Protein AF-A0A6I3SCL0-F1 (afdb_monomer_lite)

pLDDT: mean 85.82, std 5.89, range [57.75, 93.19]

Sequence (77 aa):
MSDLMKVELTFYSKDPNTPNSIVQIVEIEKDTFGSLMRRIDTQMRSKRPITIEDGNGNIVTIVDSGVYSSVSTRKLV

Organism: Heliobacterium mobile (NCBI:txid28064)

Radius of gyration: 12.37 Å; chains: 1; bounding box: 31×18×35 Å

Structure (mmCIF, N/CA/C/O backbone):
data_AF-A0A6I3SCL0-F1
#
_entry.id   AF-A0A6I3SCL0-F1
#
loop_
_atom_site.group_PDB
_atom_site.id
_atom_site.type_symbol
_atom_site.label_atom_id
_atom_site.label_alt_id
_atom_site.label_comp_id
_atom_site.label_asym_id
_atom_site.label_entity_id
_atom_site.label_seq_id
_atom_site.pdbx_PDB_ins_code
_atom_site.Cartn_x
_atom_site.Cartn_y
_atom_site.Cartn_z
_atom_site.occupancy
_atom_site.B_iso_or_equiv
_atom_site.auth_seq_id
_atom_site.auth_comp_id
_atom_site.auth_asym_id
_atom_site.auth_atom_id
_atom_site.pdbx_PDB_model_num
ATOM 1 N N . MET A 1 1 ? -17.554 -4.383 18.292 1.00 57.75 1 MET A N 1
ATOM 2 C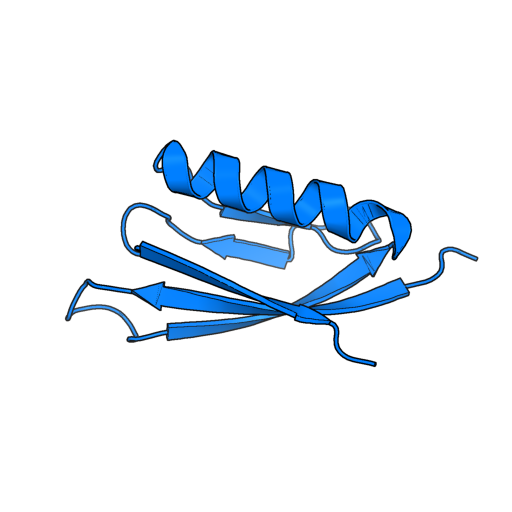 CA . MET A 1 1 ? -17.454 -4.664 16.846 1.00 57.75 1 MET A CA 1
ATOM 3 C C . MET A 1 1 ? -16.506 -3.630 16.278 1.00 57.75 1 MET A C 1
ATOM 5 O O . MET A 1 1 ? -16.816 -2.455 16.427 1.00 57.75 1 MET A O 1
ATOM 9 N N . SER A 1 2 ? -15.352 -4.036 15.742 1.00 72.12 2 SER A N 1
ATOM 10 C CA . SER A 1 2 ? -14.477 -3.115 15.003 1.00 72.12 2 SER A CA 1
ATOM 11 C C . SER A 1 2 ? -15.193 -2.697 13.721 1.00 72.12 2 SER A C 1
ATOM 13 O O . SER A 1 2 ? -15.747 -3.545 13.020 1.00 72.12 2 SER A O 1
ATOM 15 N N . ASP A 1 3 ? -15.243 -1.395 13.454 1.00 88.44 3 ASP A N 1
ATOM 16 C CA . ASP A 1 3 ? -15.877 -0.855 12.257 1.00 88.44 3 ASP A CA 1
ATOM 17 C C . ASP A 1 3 ? -14.856 -0.886 11.112 1.00 88.44 3 ASP A C 1
ATOM 19 O O . ASP A 1 3 ? -13.860 -0.154 11.114 1.00 88.44 3 ASP A O 1
ATOM 23 N N . LEU A 1 4 ? -15.065 -1.808 10.173 1.00 90.25 4 LEU A N 1
ATOM 24 C CA . LEU A 1 4 ? -14.155 -2.051 9.061 1.00 90.25 4 LEU A CA 1
ATOM 25 C C . LEU A 1 4 ? -14.479 -1.133 7.877 1.00 90.25 4 LEU A C 1
ATOM 27 O O . LEU A 1 4 ? -15.622 -0.728 7.654 1.00 90.25 4 LEU A O 1
ATOM 31 N N . MET A 1 5 ? -13.457 -0.799 7.096 1.00 90.69 5 MET A N 1
ATOM 32 C CA . MET A 1 5 ? -13.598 -0.076 5.839 1.00 90.69 5 MET A CA 1
ATOM 33 C C . MET A 1 5 ? -12.705 -0.654 4.755 1.00 90.69 5 MET A C 1
ATOM 35 O O . MET A 1 5 ? -11.582 -1.084 5.016 1.00 90.69 5 MET A O 1
ATOM 39 N N . LYS A 1 6 ? -13.179 -0.577 3.512 1.00 92.56 6 LYS A N 1
ATOM 40 C CA . LYS A 1 6 ? -12.394 -0.958 2.343 1.00 92.56 6 LYS A CA 1
ATOM 41 C C . LYS A 1 6 ? -11.605 0.233 1.815 1.00 92.56 6 LYS A C 1
ATOM 43 O O . LYS A 1 6 ? -12.110 1.349 1.683 1.00 92.56 6 LYS A O 1
ATOM 48 N N . VAL A 1 7 ? -10.347 -0.019 1.495 1.00 92.50 7 VAL A N 1
ATOM 49 C CA . VAL A 1 7 ? -9.418 0.952 0.928 1.00 92.50 7 VAL A CA 1
ATOM 50 C C . VAL A 1 7 ? -8.816 0.354 -0.328 1.00 92.50 7 VAL A C 1
ATOM 52 O O . VAL A 1 7 ? -8.319 -0.767 -0.313 1.00 92.50 7 VAL A O 1
ATOM 55 N N . GLU A 1 8 ? -8.858 1.118 -1.410 1.00 93.19 8 GLU A N 1
ATOM 56 C CA . GLU A 1 8 ? -8.151 0.823 -2.647 1.00 93.19 8 GLU A CA 1
ATOM 57 C C . GLU A 1 8 ? -6.794 1.534 -2.634 1.00 93.19 8 GLU A C 1
ATOM 59 O O . GLU A 1 8 ? -6.710 2.737 -2.367 1.00 93.19 8 GLU A O 1
ATOM 64 N N . LEU A 1 9 ? -5.738 0.777 -2.910 1.00 91.19 9 LEU A N 1
ATOM 65 C CA . LEU A 1 9 ? -4.355 1.219 -3.002 1.00 91.19 9 LEU A CA 1
ATOM 66 C C . LEU A 1 9 ? -3.849 0.927 -4.410 1.00 91.19 9 LEU A C 1
ATOM 68 O O . LEU A 1 9 ? -3.756 -0.232 -4.807 1.00 91.19 9 LEU A O 1
ATOM 72 N N . THR A 1 10 ? -3.499 1.974 -5.150 1.00 91.56 10 THR A N 1
ATOM 73 C CA . THR A 1 10 ? -2.956 1.856 -6.504 1.00 91.56 10 THR A CA 1
ATOM 74 C C . THR A 1 10 ? -1.492 2.257 -6.503 1.00 91.56 10 THR A C 1
ATOM 76 O O . THR A 1 10 ? -1.162 3.429 -6.313 1.00 91.56 10 THR A O 1
ATOM 79 N N . PHE A 1 11 ? -0.615 1.286 -6.724 1.00 89.50 11 PHE A N 1
ATOM 80 C CA . PHE A 1 11 ? 0.830 1.460 -6.819 1.00 89.50 11 PHE A CA 1
ATOM 81 C C . PHE A 1 11 ? 1.211 1.708 -8.270 1.00 89.50 11 PHE A C 1
ATOM 83 O O . PHE A 1 11 ? 0.860 0.895 -9.116 1.00 89.50 11 PHE A O 1
ATOM 90 N N . TYR A 1 12 ? 1.938 2.784 -8.567 1.00 88.75 12 TYR A N 1
ATOM 91 C CA . TYR A 1 12 ? 2.367 3.111 -9.932 1.00 88.75 12 TYR A CA 1
ATOM 92 C C . TYR A 1 12 ? 3.856 2.856 -10.114 1.00 88.75 12 TYR A C 1
ATOM 94 O O . TYR A 1 12 ? 4.692 3.464 -9.433 1.00 88.75 12 TYR A O 1
ATOM 102 N N . SER A 1 13 ? 4.190 1.975 -11.050 1.00 87.75 13 SER A N 1
ATOM 103 C CA . SER A 1 13 ? 5.572 1.672 -11.399 1.00 87.75 13 SER A CA 1
ATOM 104 C C . SER A 1 13 ? 6.109 2.654 -12.437 1.00 87.75 13 SER A C 1
ATOM 106 O O . SER A 1 13 ? 5.368 3.182 -13.267 1.00 87.75 13 SER A O 1
ATOM 108 N N . LYS A 1 14 ? 7.419 2.904 -12.381 1.00 79.88 14 LYS A N 1
ATOM 109 C CA . LYS A 1 14 ? 8.175 3.542 -13.473 1.00 79.88 14 LYS A CA 1
ATOM 110 C C . LYS A 1 14 ? 9.070 2.545 -14.210 1.00 79.88 14 LYS A C 1
ATOM 112 O O . LYS A 1 14 ? 9.724 2.932 -15.174 1.00 79.88 14 LYS A O 1
ATOM 117 N N . ASP A 1 15 ? 9.122 1.299 -13.744 1.00 83.31 15 ASP A N 1
ATOM 118 C CA . ASP A 1 15 ? 9.918 0.243 -14.353 1.00 83.31 15 ASP A CA 1
ATOM 119 C C . ASP A 1 15 ? 9.142 -0.386 -15.525 1.00 83.31 15 ASP A C 1
ATOM 121 O O . ASP A 1 15 ? 8.086 -0.987 -15.295 1.00 83.31 15 ASP A O 1
ATOM 125 N N . PRO A 1 16 ? 9.659 -0.287 -16.766 1.00 80.25 16 PRO A N 1
ATOM 126 C CA . PRO A 1 16 ? 9.013 -0.840 -17.957 1.00 80.25 16 PRO A CA 1
ATOM 127 C C . PRO A 1 16 ? 8.881 -2.372 -17.938 1.00 80.25 16 PRO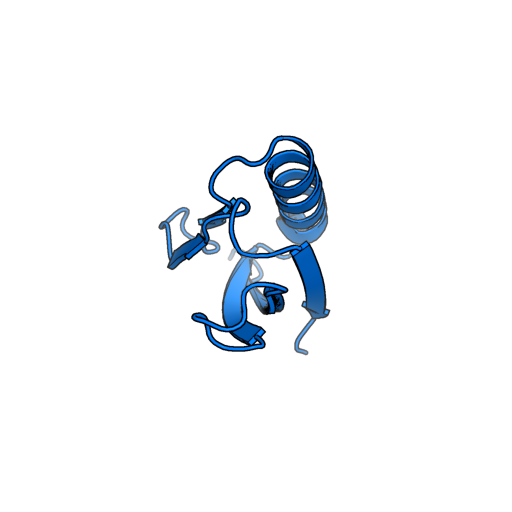 A C 1
ATOM 129 O O . PRO A 1 16 ? 8.122 -2.917 -18.735 1.00 80.25 16 PRO A O 1
ATOM 132 N N . ASN A 1 17 ? 9.600 -3.072 -17.054 1.00 84.44 17 ASN A N 1
ATOM 133 C CA . ASN A 1 17 ? 9.527 -4.529 -16.902 1.00 84.44 17 ASN A CA 1
ATOM 134 C C . ASN A 1 17 ? 8.471 -4.981 -15.887 1.00 84.44 17 ASN A C 1
ATOM 136 O O . ASN A 1 17 ? 8.309 -6.179 -15.654 1.00 84.44 17 ASN A O 1
ATOM 140 N N . THR A 1 18 ? 7.758 -4.044 -15.265 1.00 77.88 18 THR A N 1
ATOM 141 C CA . THR A 1 18 ? 6.714 -4.338 -14.279 1.00 77.88 18 THR A CA 1
ATOM 142 C C . THR A 1 18 ? 5.382 -3.740 -14.716 1.00 77.88 18 THR A C 1
ATOM 144 O O . THR A 1 18 ? 5.371 -2.793 -15.503 1.00 77.88 18 THR A O 1
ATOM 147 N N . PRO A 1 19 ? 4.241 -4.275 -14.242 1.00 81.69 19 PRO A N 1
ATOM 148 C CA . PRO A 1 19 ? 2.948 -3.674 -14.529 1.00 81.69 19 PRO A CA 1
ATOM 149 C C . PRO A 1 19 ? 2.952 -2.183 -14.183 1.00 81.69 19 PRO A C 1
ATOM 151 O O . PRO A 1 19 ? 3.376 -1.794 -13.093 1.00 81.69 19 PRO A O 1
ATOM 154 N N . ASN A 1 20 ? 2.439 -1.357 -15.101 1.00 83.81 20 ASN A N 1
ATOM 155 C CA . ASN A 1 20 ? 2.358 0.097 -14.921 1.00 83.81 20 ASN A CA 1
ATOM 156 C C . ASN A 1 20 ? 1.683 0.475 -13.597 1.00 83.81 20 ASN A C 1
ATOM 158 O O . ASN A 1 20 ? 2.038 1.480 -12.977 1.00 83.81 20 ASN A O 1
ATOM 162 N N . SER A 1 21 ? 0.726 -0.342 -13.153 1.00 87.81 21 SER A N 1
ATOM 163 C CA . SER A 1 21 ? 0.180 -0.253 -11.812 1.00 87.81 21 SER A CA 1
ATOM 164 C C . SER A 1 21 ? -0.292 -1.593 -11.252 1.00 87.81 21 SER A C 1
ATOM 166 O O . SER A 1 21 ? -0.638 -2.514 -11.992 1.00 87.81 21 SER A O 1
ATOM 168 N N . ILE A 1 22 ? -0.332 -1.673 -9.921 1.00 88.00 22 ILE A N 1
ATOM 169 C CA . ILE A 1 22 ? -1.024 -2.723 -9.166 1.00 88.00 22 ILE A CA 1
ATOM 170 C C . ILE A 1 22 ? -2.117 -2.066 -8.334 1.00 88.00 22 ILE A C 1
ATOM 172 O O . ILE A 1 22 ? -1.864 -1.061 -7.672 1.00 88.00 22 ILE A O 1
ATOM 176 N N . VAL A 1 23 ? -3.313 -2.652 -8.349 1.00 89.25 23 VAL A N 1
ATOM 177 C CA . VAL A 1 23 ? -4.432 -2.250 -7.492 1.00 89.25 23 VAL A CA 1
ATOM 178 C C . VAL A 1 23 ? -4.616 -3.299 -6.407 1.00 89.25 23 VAL A C 1
ATOM 180 O O . VAL A 1 23 ? -4.731 -4.487 -6.702 1.00 89.25 23 VAL A O 1
ATOM 183 N N . GLN A 1 24 ? -4.679 -2.849 -5.161 1.00 88.94 24 GLN A N 1
ATOM 184 C CA . GLN A 1 24 ? -4.935 -3.684 -4.003 1.00 88.94 24 GLN A CA 1
ATOM 185 C C . GLN A 1 24 ? -6.122 -3.132 -3.223 1.00 88.94 24 GLN A C 1
ATOM 187 O O . GLN A 1 24 ? -6.132 -1.966 -2.839 1.00 88.94 24 GLN A O 1
ATOM 192 N N . ILE A 1 25 ? -7.094 -3.990 -2.932 1.00 90.81 25 ILE A N 1
ATOM 193 C CA . ILE A 1 25 ? -8.186 -3.665 -2.016 1.00 90.81 25 ILE A CA 1
ATOM 194 C C . ILE A 1 25 ? -7.879 -4.330 -0.678 1.00 90.81 25 ILE A C 1
ATOM 196 O O . ILE A 1 25 ? -7.595 -5.528 -0.630 1.00 90.81 25 ILE A O 1
ATOM 200 N N . VAL A 1 26 ? -7.910 -3.543 0.393 1.00 90.62 26 VAL A N 1
ATOM 201 C CA . VAL A 1 26 ? -7.685 -4.007 1.765 1.00 90.62 26 VAL A CA 1
ATOM 202 C C . VAL A 1 26 ? -8.819 -3.552 2.662 1.00 90.62 26 VAL A C 1
ATOM 204 O O . VAL A 1 26 ? -9.365 -2.464 2.486 1.00 90.62 26 VAL A O 1
ATOM 207 N N . GLU A 1 27 ? -9.181 -4.394 3.619 1.00 92.75 27 GLU A N 1
ATOM 208 C CA . GLU A 1 27 ? -10.170 -4.074 4.637 1.00 92.75 27 GLU A CA 1
ATOM 209 C C . GLU A 1 27 ? -9.434 -3.772 5.941 1.00 92.75 27 GLU A C 1
ATOM 211 O O . GLU A 1 27 ? -8.684 -4.612 6.427 1.00 92.75 27 GLU A O 1
ATOM 216 N N . ILE A 1 28 ? -9.588 -2.561 6.468 1.00 90.75 28 ILE A N 1
ATOM 217 C CA . ILE A 1 28 ? -8.874 -2.066 7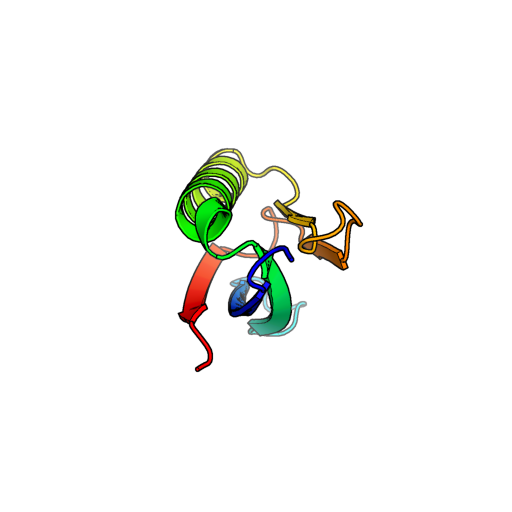.653 1.00 90.75 28 ILE A CA 1
ATOM 218 C C . ILE A 1 28 ? -9.859 -1.527 8.683 1.00 90.75 28 ILE A C 1
ATOM 220 O O . ILE A 1 28 ? -10.980 -1.158 8.337 1.00 90.75 28 ILE A O 1
ATOM 224 N N . GLU A 1 29 ? -9.435 -1.398 9.936 1.00 91.38 29 GLU A N 1
ATOM 225 C CA . GLU A 1 29 ? -10.206 -0.637 10.923 1.00 91.38 29 GLU A CA 1
ATOM 226 C C . GLU A 1 29 ? -10.252 0.845 10.517 1.00 91.38 29 GLU A C 1
ATOM 228 O O . GLU A 1 29 ? -9.215 1.430 10.179 1.00 91.38 29 GLU A O 1
ATOM 233 N N . LYS A 1 30 ? -11.437 1.473 10.546 1.00 88.44 30 LYS A N 1
ATOM 234 C CA . LYS A 1 30 ? -11.642 2.867 10.090 1.00 88.44 30 LYS A CA 1
ATOM 235 C C . LYS A 1 30 ? -10.649 3.859 10.695 1.00 88.44 30 LYS A C 1
ATOM 237 O O . LYS A 1 30 ? -10.133 4.744 10.006 1.00 88.44 30 LYS A O 1
ATOM 242 N N . ASP A 1 31 ? -10.346 3.662 11.964 1.00 89.38 31 ASP A N 1
ATOM 243 C CA . ASP A 1 31 ? -9.516 4.503 12.817 1.00 89.38 31 ASP A CA 1
ATOM 244 C C . ASP A 1 31 ? -8.036 4.460 12.391 1.00 89.38 31 ASP A C 1
ATOM 246 O O . ASP A 1 31 ? -7.264 5.387 12.642 1.00 89.38 31 ASP A O 1
ATOM 250 N N . THR A 1 32 ? -7.634 3.396 11.689 1.00 88.81 32 THR A N 1
ATOM 251 C CA . THR A 1 32 ? -6.243 3.135 11.289 1.00 88.81 32 THR A CA 1
ATOM 252 C C . THR A 1 32 ? -5.879 3.716 9.924 1.00 88.81 32 THR A C 1
ATOM 254 O O . THR A 1 32 ? -4.700 3.737 9.567 1.00 88.81 32 THR A O 1
ATOM 257 N N . PHE A 1 33 ? -6.846 4.265 9.175 1.00 88.25 33 PHE A N 1
ATOM 258 C CA . PHE A 1 33 ? -6.617 4.810 7.831 1.00 88.25 33 PHE A CA 1
ATOM 259 C C . PHE A 1 33 ? -5.484 5.846 7.794 1.00 88.25 33 PHE A C 1
ATOM 261 O O . PHE A 1 33 ? -4.611 5.795 6.926 1.00 88.25 33 PHE A O 1
ATOM 268 N N . GLY A 1 34 ? -5.460 6.777 8.754 1.00 89.62 34 GLY A N 1
ATOM 269 C CA . GLY A 1 34 ? -4.406 7.794 8.834 1.00 89.62 34 GLY A CA 1
ATOM 270 C C . GLY A 1 34 ? -3.020 7.190 9.084 1.00 89.62 34 GLY A C 1
ATOM 271 O O . GLY A 1 34 ? -2.038 7.591 8.454 1.00 89.62 34 GLY A O 1
ATOM 272 N N . SER A 1 35 ? -2.947 6.184 9.957 1.00 90.06 35 SER A N 1
ATOM 273 C CA . SER A 1 35 ? -1.713 5.454 10.261 1.00 90.06 35 SER A CA 1
ATOM 274 C C . SER A 1 35 ? -1.211 4.658 9.056 1.00 90.06 35 SER A C 1
ATOM 276 O O . SER A 1 35 ? -0.017 4.709 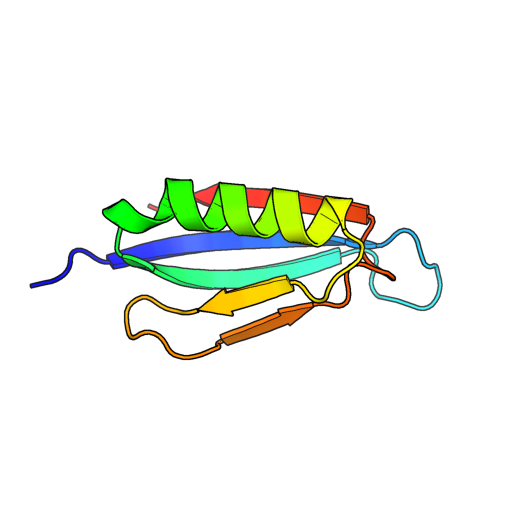8.756 1.00 90.06 35 SER A O 1
ATOM 278 N N . LEU A 1 36 ? -2.112 4.001 8.315 1.00 88.25 36 LEU A N 1
ATOM 279 C CA . LEU A 1 36 ? -1.785 3.299 7.072 1.00 88.25 36 LEU A CA 1
ATOM 280 C C . LEU A 1 36 ? -1.165 4.255 6.044 1.00 88.25 36 LEU A C 1
ATOM 282 O O . LEU A 1 36 ? -0.087 3.978 5.520 1.00 88.25 36 LEU A O 1
ATOM 286 N N . MET A 1 37 ? -1.799 5.407 5.804 1.00 88.06 37 MET A N 1
ATOM 287 C CA . MET A 1 37 ? -1.294 6.418 4.867 1.00 88.06 37 MET A CA 1
ATOM 288 C C . MET A 1 37 ? 0.109 6.900 5.239 1.00 88.06 37 MET A C 1
ATOM 290 O O . MET A 1 37 ? 0.997 6.975 4.388 1.00 88.06 37 MET A O 1
ATOM 294 N N . ARG A 1 38 ? 0.334 7.185 6.526 1.00 90.69 38 ARG A N 1
ATOM 295 C CA . ARG A 1 38 ? 1.640 7.622 7.031 1.00 90.69 38 ARG A CA 1
ATOM 296 C C . ARG A 1 38 ? 2.707 6.535 6.888 1.00 90.69 38 ARG A C 1
ATOM 298 O O . ARG A 1 38 ? 3.853 6.846 6.550 1.00 90.69 38 ARG A O 1
ATOM 305 N N . ARG A 1 39 ? 2.348 5.271 7.134 1.00 88.62 39 ARG A N 1
ATOM 306 C CA . ARG A 1 39 ? 3.245 4.119 6.968 1.00 88.62 39 ARG A CA 1
ATOM 307 C C . ARG A 1 39 ? 3.670 3.963 5.509 1.00 88.62 39 ARG A C 1
ATOM 309 O O . ARG A 1 39 ? 4.869 3.873 5.253 1.00 88.62 39 ARG A O 1
ATOM 316 N N . ILE A 1 40 ? 2.718 4.026 4.576 1.00 89.00 40 ILE A N 1
ATOM 317 C CA . ILE A 1 40 ? 2.982 3.947 3.133 1.00 89.00 40 ILE A CA 1
ATOM 318 C C . ILE A 1 40 ? 3.918 5.077 2.686 1.00 89.00 40 ILE A C 1
ATOM 320 O O . ILE A 1 40 ? 4.937 4.793 2.063 1.00 89.00 40 ILE A O 1
ATOM 324 N N . ASP A 1 41 ? 3.643 6.338 3.047 1.00 88.25 41 ASP A N 1
ATOM 325 C CA . ASP A 1 41 ? 4.513 7.472 2.673 1.00 88.25 41 ASP A CA 1
ATOM 326 C C . ASP A 1 41 ? 5.944 7.296 3.214 1.00 88.25 41 ASP A C 1
ATOM 328 O O . ASP A 1 41 ? 6.930 7.504 2.504 1.00 88.25 41 ASP A O 1
ATOM 332 N N . THR A 1 42 ? 6.072 6.818 4.454 1.00 89.81 42 THR A N 1
ATOM 333 C CA . THR A 1 42 ? 7.378 6.551 5.075 1.00 89.81 42 THR A CA 1
ATOM 334 C C . THR A 1 42 ? 8.134 5.430 4.353 1.00 89.81 42 THR A C 1
ATOM 336 O O . THR A 1 42 ? 9.332 5.560 4.082 1.00 89.81 42 THR A O 1
ATOM 339 N N . GLN A 1 43 ? 7.458 4.328 4.019 1.00 88.88 43 GLN A N 1
ATOM 340 C CA . GLN A 1 43 ? 8.055 3.185 3.317 1.00 88.88 43 GLN A CA 1
ATOM 341 C C . GLN A 1 43 ? 8.467 3.556 1.886 1.00 88.88 43 GLN A C 1
ATOM 343 O O . GLN A 1 43 ? 9.581 3.233 1.475 1.00 88.88 43 GLN A O 1
ATOM 348 N N . MET A 1 44 ? 7.643 4.342 1.186 1.00 86.19 44 MET A N 1
ATOM 349 C CA . MET A 1 44 ? 7.956 4.893 -0.137 1.00 86.19 44 MET A CA 1
ATOM 350 C C . MET A 1 44 ? 9.201 5.785 -0.114 1.00 86.19 44 MET A C 1
ATOM 352 O O . MET A 1 44 ? 10.123 5.591 -0.903 1.00 86.19 44 MET A O 1
ATOM 356 N N . ARG A 1 45 ? 9.279 6.740 0.824 1.00 86.19 45 ARG A N 1
ATOM 357 C CA . ARG A 1 45 ? 10.442 7.640 0.947 1.00 86.19 45 ARG A CA 1
ATOM 358 C C . ARG A 1 45 ? 11.727 6.902 1.300 1.00 86.19 45 ARG A C 1
ATOM 360 O O . ARG A 1 45 ? 12.801 7.287 0.846 1.00 86.19 45 ARG A O 1
ATOM 367 N N . SER A 1 46 ? 11.620 5.861 2.122 1.00 87.69 46 SER A N 1
ATOM 368 C CA . SER A 1 46 ? 12.769 5.075 2.580 1.00 87.69 46 SER A CA 1
ATOM 369 C C . SER A 1 46 ? 13.179 3.956 1.621 1.00 87.69 46 SER A C 1
ATOM 371 O O . SER A 1 46 ? 14.137 3.248 1.928 1.00 87.69 46 SER A O 1
ATOM 373 N N . LYS A 1 47 ? 12.491 3.799 0.476 1.00 83.94 47 LYS A N 1
ATOM 374 C CA . LYS A 1 47 ? 12.688 2.685 -0.468 1.00 83.94 47 LYS A CA 1
ATOM 375 C C . LYS A 1 47 ? 12.659 1.317 0.229 1.00 83.94 47 LYS A C 1
ATOM 377 O O . LYS A 1 47 ? 13.443 0.424 -0.083 1.00 83.94 47 LYS A O 1
ATOM 382 N N . ARG A 1 48 ? 11.797 1.181 1.242 1.00 84.94 48 ARG A N 1
ATOM 383 C CA . ARG A 1 48 ? 11.557 -0.076 1.959 1.00 84.94 48 ARG A CA 1
ATOM 384 C C . ARG A 1 48 ? 10.307 -0.761 1.423 1.00 84.94 48 ARG A C 1
ATOM 386 O O . ARG A 1 48 ? 9.370 -0.052 1.046 1.00 84.94 48 ARG A O 1
ATOM 393 N N . PRO A 1 49 ? 10.236 -2.100 1.453 1.00 85.38 49 PRO A N 1
ATOM 394 C CA . PRO A 1 49 ? 9.007 -2.804 1.126 1.00 85.38 49 PRO A CA 1
ATOM 395 C C . PRO A 1 49 ? 7.819 -2.225 1.900 1.00 85.38 49 PRO A C 1
ATOM 397 O O . PRO A 1 49 ? 7.913 -1.947 3.101 1.00 85.38 49 PRO A O 1
ATOM 400 N N . ILE A 1 50 ? 6.724 -1.997 1.187 1.00 86.12 50 ILE A N 1
ATOM 401 C CA . ILE A 1 50 ? 5.475 -1.488 1.734 1.00 86.12 50 ILE A CA 1
ATOM 402 C C . ILE A 1 50 ? 4.687 -2.686 2.218 1.00 86.12 50 ILE A C 1
ATOM 404 O O . ILE A 1 50 ? 4.351 -3.556 1.419 1.00 86.12 50 ILE A O 1
ATOM 408 N N . THR A 1 51 ? 4.380 -2.708 3.508 1.00 86.69 51 THR A N 1
ATOM 409 C CA . THR A 1 51 ? 3.611 -3.789 4.127 1.00 86.69 51 THR A CA 1
ATOM 410 C C . THR A 1 51 ? 2.237 -3.260 4.489 1.00 86.69 51 THR A C 1
ATOM 412 O O . THR A 1 51 ? 2.107 -2.260 5.205 1.00 86.69 51 THR A O 1
ATOM 415 N N . ILE A 1 52 ? 1.206 -3.929 3.989 1.00 87.00 52 ILE A N 1
ATOM 416 C CA . ILE A 1 52 ? -0.184 -3.610 4.291 1.00 87.00 52 ILE A CA 1
ATOM 417 C C . ILE A 1 52 ? -0.765 -4.744 5.118 1.00 87.00 52 ILE A C 1
ATOM 419 O O . ILE A 1 52 ? -0.605 -5.914 4.774 1.00 87.00 52 ILE A O 1
ATOM 423 N N . GLU A 1 53 ? -1.437 -4.364 6.196 1.00 88.31 53 GLU A N 1
ATOM 424 C CA . GLU A 1 53 ? -2.127 -5.273 7.099 1.00 88.31 53 GLU A CA 1
ATOM 425 C C . GLU A 1 53 ? -3.628 -5.005 6.992 1.00 88.31 53 GLU A C 1
ATOM 427 O O . GLU A 1 53 ? -4.027 -3.854 6.787 1.00 88.31 53 GLU A O 1
ATOM 432 N N . ASP A 1 54 ? -4.436 -6.057 7.090 1.00 85.75 54 ASP A N 1
ATOM 433 C CA . ASP A 1 54 ? -5.886 -5.939 7.226 1.00 85.75 54 ASP A CA 1
ATOM 434 C C . ASP A 1 54 ? -6.281 -5.510 8.654 1.00 85.75 54 ASP A C 1
ATOM 436 O O . ASP A 1 54 ? -5.447 -5.390 9.555 1.00 85.75 54 ASP A O 1
ATOM 440 N N . GLY A 1 55 ? -7.575 -5.288 8.880 1.00 84.38 55 GLY A N 1
ATOM 441 C CA . GLY A 1 55 ? -8.123 -4.935 10.192 1.00 84.38 55 GLY A CA 1
ATOM 442 C C . GLY A 1 55 ? -7.961 -6.022 11.260 1.00 84.38 55 GLY A C 1
ATOM 443 O O . GLY A 1 55 ? -8.210 -5.752 12.428 1.00 84.38 55 GLY A O 1
ATOM 444 N N . ASN A 1 56 ? -7.521 -7.227 10.888 1.00 85.44 56 ASN A N 1
ATOM 445 C CA . ASN A 1 56 ? -7.213 -8.317 11.812 1.00 85.44 56 ASN A CA 1
ATOM 446 C C . ASN A 1 56 ? -5.704 -8.412 12.118 1.00 85.44 56 ASN A C 1
ATOM 448 O O . ASN A 1 56 ? -5.289 -9.288 12.876 1.00 85.44 56 ASN A O 1
ATOM 452 N N . GLY A 1 57 ? -4.879 -7.538 11.527 1.00 83.62 57 GLY A N 1
ATOM 453 C CA . GLY A 1 57 ? -3.422 -7.550 11.659 1.00 83.62 57 GLY A CA 1
ATOM 454 C C . GLY A 1 57 ? -2.707 -8.542 10.735 1.00 83.62 57 GLY A C 1
ATOM 455 O O . GLY A 1 57 ? -1.504 -8.753 10.890 1.00 83.62 57 GLY A O 1
ATOM 456 N N . ASN A 1 58 ? -3.400 -9.154 9.771 1.00 87.50 58 ASN A N 1
ATOM 457 C CA . ASN A 1 58 ? -2.776 -10.053 8.802 1.00 87.50 58 ASN A CA 1
ATOM 458 C C . ASN A 1 58 ? -2.110 -9.256 7.687 1.00 87.50 58 ASN A C 1
ATOM 460 O O . ASN A 1 58 ? -2.727 -8.367 7.103 1.00 87.50 58 ASN A O 1
ATOM 464 N N . ILE A 1 59 ? -0.887 -9.629 7.311 1.00 86.19 59 ILE A N 1
ATOM 465 C CA . ILE A 1 59 ? -0.219 -9.047 6.145 1.00 86.19 59 ILE A CA 1
ATOM 466 C C . ILE A 1 59 ? -0.933 -9.519 4.878 1.00 86.19 59 ILE A C 1
ATOM 468 O O . ILE A 1 59 ? -0.897 -10.699 4.536 1.00 86.19 59 ILE A O 1
ATOM 472 N N . VAL A 1 60 ? -1.539 -8.581 4.158 1.00 84.31 60 VAL A N 1
ATOM 473 C CA . VAL A 1 60 ? -2.268 -8.852 2.911 1.00 84.31 60 VAL A CA 1
ATOM 474 C C . VAL A 1 60 ? -1.458 -8.498 1.673 1.00 84.31 60 VAL A C 1
ATOM 476 O O . VAL A 1 60 ? -1.746 -8.989 0.582 1.00 84.31 60 VAL A O 1
ATOM 479 N N . THR A 1 61 ? -0.447 -7.634 1.799 1.00 81.50 61 THR A N 1
ATOM 480 C CA . THR A 1 61 ? 0.329 -7.181 0.639 1.00 81.50 61 THR A CA 1
ATOM 481 C C . THR A 1 61 ? 1.719 -6.715 1.041 1.00 81.50 61 THR A C 1
ATOM 483 O O . THR A 1 61 ? 1.880 -5.978 2.017 1.00 81.50 61 THR A O 1
ATOM 486 N N . ILE A 1 62 ? 2.712 -7.114 0.243 1.00 79.56 62 ILE A N 1
ATOM 487 C CA . ILE A 1 62 ? 4.083 -6.608 0.300 1.00 79.56 62 ILE A CA 1
ATOM 488 C C . ILE A 1 62 ? 4.438 -6.078 -1.090 1.00 79.56 62 ILE A C 1
ATOM 490 O O . ILE A 1 62 ? 4.420 -6.836 -2.057 1.00 79.56 62 ILE A O 1
ATOM 494 N N . VAL A 1 63 ? 4.746 -4.786 -1.195 1.00 81.56 63 VAL A N 1
ATOM 495 C CA . VAL A 1 63 ? 5.101 -4.129 -2.464 1.00 81.56 63 VAL A CA 1
ATOM 496 C C . VAL A 1 63 ? 6.516 -3.571 -2.385 1.00 81.56 63 VAL A C 1
ATOM 498 O O . VAL A 1 63 ? 6.837 -2.833 -1.456 1.00 81.56 63 VAL A O 1
ATOM 501 N N . ASP A 1 64 ? 7.371 -3.889 -3.357 1.00 78.69 64 ASP A N 1
ATOM 502 C CA . ASP A 1 64 ? 8.734 -3.353 -3.405 1.00 78.69 64 ASP A CA 1
ATOM 503 C C . ASP A 1 64 ? 8.742 -1.883 -3.866 1.00 78.69 64 ASP A C 1
ATOM 505 O O . ASP A 1 64 ? 8.568 -1.574 -5.045 1.00 78.69 64 ASP A O 1
ATOM 509 N N . SER A 1 65 ? 8.970 -0.949 -2.943 1.00 69.44 65 SER A N 1
ATOM 510 C CA . SER A 1 65 ? 9.047 0.485 -3.263 1.00 69.44 65 SER A CA 1
ATOM 511 C C . SER A 1 65 ? 10.300 0.888 -4.054 1.00 69.44 65 SER A C 1
ATOM 513 O O . SER A 1 65 ? 10.420 2.046 -4.451 1.00 69.44 65 SER A O 1
ATOM 515 N N . GLY A 1 66 ? 11.235 -0.034 -4.316 1.00 71.38 66 GLY A N 1
ATOM 516 C CA . GLY A 1 66 ? 12.300 0.166 -5.301 1.00 71.38 66 GLY A CA 1
ATOM 517 C C . GLY A 1 66 ? 11.782 0.191 -6.744 1.00 71.38 66 GLY A C 1
ATOM 518 O O . GLY A 1 66 ? 12.382 0.846 -7.596 1.00 71.38 66 GLY A O 1
ATOM 519 N N . VAL A 1 67 ? 10.650 -0.473 -6.994 1.00 77.75 67 VAL A N 1
ATOM 520 C CA . VAL A 1 67 ? 9.983 -0.589 -8.301 1.00 77.75 67 VAL A CA 1
ATOM 521 C C . VAL A 1 67 ? 8.863 0.448 -8.441 1.00 77.75 67 VAL A C 1
ATOM 523 O O . VAL A 1 67 ? 8.742 1.129 -9.464 1.00 77.75 67 VAL A O 1
ATOM 526 N N . TYR A 1 68 ? 8.049 0.611 -7.395 1.00 81.69 68 TYR A N 1
ATOM 527 C CA . TYR A 1 68 ? 6.904 1.522 -7.409 1.00 81.69 68 TYR A CA 1
ATOM 528 C C . TYR A 1 68 ? 7.282 2.927 -6.943 1.00 81.69 68 TYR A C 1
ATOM 530 O O . TYR A 1 68 ? 7.973 3.122 -5.951 1.00 81.69 68 TYR A O 1
ATOM 538 N N . SER A 1 69 ? 6.798 3.931 -7.670 1.00 82.12 69 SER A N 1
ATOM 539 C CA . SER A 1 69 ? 7.215 5.330 -7.530 1.00 82.12 69 SER A CA 1
ATOM 540 C C . SER A 1 69 ? 6.199 6.228 -6.825 1.00 82.12 69 SER A C 1
ATOM 542 O O . SER A 1 69 ? 6.566 7.281 -6.304 1.00 82.12 69 SER A O 1
ATOM 544 N N . SER A 1 70 ? 4.931 5.824 -6.795 1.00 83.62 70 SER A N 1
ATOM 545 C CA . SER A 1 70 ? 3.865 6.520 -6.079 1.00 83.62 70 SER A CA 1
ATOM 546 C C . SER A 1 70 ? 2.743 5.556 -5.701 1.00 83.62 70 SER A C 1
ATOM 548 O O . SER A 1 70 ? 2.592 4.487 -6.297 1.00 83.62 70 SER A O 1
ATOM 550 N N . VAL A 1 71 ? 1.956 5.954 -4.701 1.00 88.44 71 VAL A N 1
ATOM 551 C CA . VAL A 1 71 ? 0.754 5.240 -4.263 1.00 88.44 71 VAL A CA 1
ATOM 552 C C . VAL A 1 71 ? -0.404 6.225 -4.240 1.00 88.44 71 VAL A C 1
ATOM 554 O O . VAL A 1 71 ? -0.283 7.312 -3.676 1.00 88.44 71 VAL A O 1
ATOM 557 N N . SER A 1 72 ? -1.514 5.856 -4.869 1.00 88.69 72 SER A N 1
ATOM 558 C CA . SER A 1 72 ? -2.794 6.542 -4.721 1.00 88.69 72 SER A CA 1
ATOM 559 C C . SER A 1 72 ? -3.696 5.726 -3.813 1.00 88.69 72 SER A C 1
ATOM 561 O O . SER A 1 72 ? -3.695 4.498 -3.880 1.00 88.69 72 SER A O 1
ATOM 563 N N . THR A 1 73 ? -4.465 6.414 -2.978 1.00 88.56 73 THR A N 1
ATOM 564 C CA . THR A 1 73 ? -5.297 5.775 -1.966 1.00 88.56 73 THR A CA 1
ATOM 565 C C . THR A 1 73 ? -6.706 6.320 -2.040 1.00 88.56 73 THR A C 1
ATOM 567 O O . THR A 1 73 ? -6.908 7.537 -2.017 1.00 88.56 73 THR A O 1
ATOM 570 N N . ARG A 1 74 ? -7.691 5.427 -2.081 1.00 90.31 74 ARG A N 1
ATOM 571 C CA 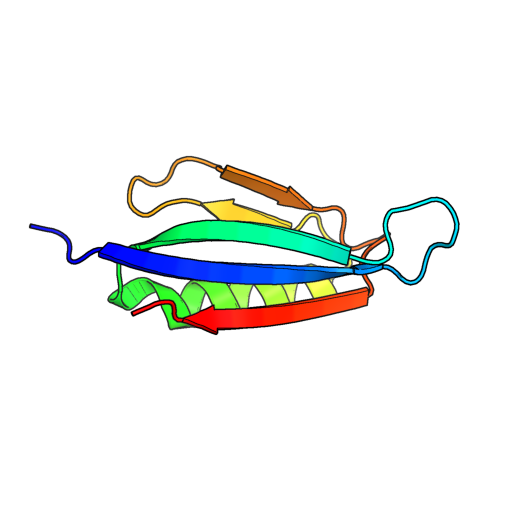. ARG A 1 74 ? -9.104 5.783 -2.174 1.00 90.31 74 ARG A CA 1
ATOM 572 C C . ARG A 1 74 ? -9.918 4.991 -1.160 1.00 90.31 74 ARG A C 1
ATOM 574 O O . ARG A 1 74 ? -9.812 3.774 -1.074 1.00 90.31 74 ARG A O 1
ATOM 581 N N . LYS A 1 75 ? -10.769 5.689 -0.405 1.00 90.19 75 LYS A N 1
ATOM 582 C CA . LYS A 1 75 ? -11.775 5.044 0.448 1.00 90.19 75 LYS A CA 1
ATOM 583 C C . LYS A 1 75 ? -12.889 4.486 -0.436 1.00 90.19 75 LYS A C 1
ATOM 585 O O . LYS A 1 75 ? -13.414 5.219 -1.277 1.00 90.19 75 LYS A O 1
ATOM 590 N N . LEU A 1 76 ? -13.238 3.221 -0.240 1.00 86.50 76 LEU A N 1
ATOM 591 C CA . LEU A 1 76 ? -14.416 2.605 -0.841 1.00 86.50 76 LEU A CA 1
ATOM 592 C C . LEU A 1 76 ? -15.531 2.638 0.214 1.00 86.50 76 LEU A C 1
ATOM 594 O O . LEU A 1 76 ? -15.308 2.223 1.352 1.00 86.50 76 LEU A O 1
ATOM 598 N N . VAL A 1 77 ? -16.670 3.234 -0.148 1.00 74.56 77 VAL A N 1
ATOM 599 C CA . VAL A 1 77 ? -17.875 3.318 0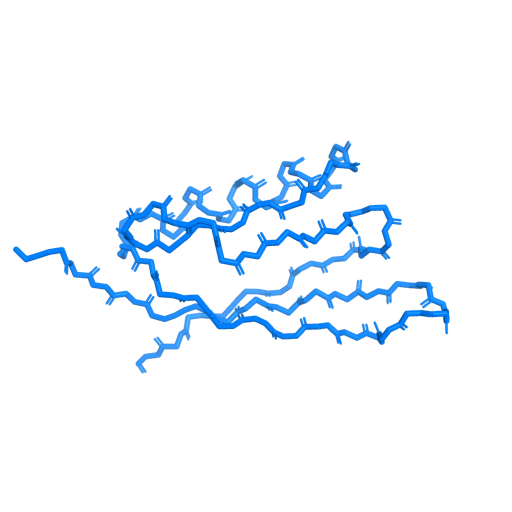.697 1.00 74.56 77 VAL A CA 1
ATOM 600 C C . VAL A 1 77 ? -18.616 1.993 0.744 1.00 74.56 77 VAL A C 1
ATOM 602 O O . VAL A 1 77 ? -18.634 1.299 -0.298 1.00 74.56 77 VAL A O 1
#

Foldseek 3Di:
DQDKWKKWKWFAFPDPVDPRIDIDIAIARPVCPVVLVVQQVVCLVVQHWRWDAHNVRHTPDTHRSVGTNDMDMDTDD

Secondary structure (DSSP, 8-state):
---EEEEEEEEEE--TTS-SEEEEEEEEEGGGHHHHHHHHHHHHHTTPPEEEE-TTS-EEEEE-TTTEEEEEEEEE-